Protein AF-A0A963ATL6-F1 (afdb_monomer_lite)

Sequence (167 aa):
MQTLTAVQSDLLKLETHPGASCKTDSNSILMLEYKSVAWWYWVASTTTLWLTVLNVYPAFPITLAIAVAQLLHFLVRDRGRASMTVQIRTGYLMVLLMTVPDFMSWFLWVPAIGTLGRVLFSYCIMARMLVLLPFNRREPLSMPFVQKAFFTPPRKATPIHSIPLAM

Foldseek 3Di:
DPPPVVVVVVVVVVVPPPDPPPPPPVPPQFPQVVVDPVLVLLVQLLVLLVCVVVVPPPSLVVNLVSLVVLLVVCCVVVVDCPPLSNVLSVVVNVLSVQCPPVVSVVSSVVVNVQSVCCNGRVDHPSSLVVCQDPVNDPDPDDPVVSCCSRVPGDDDPDDPVPDDPPD

pLDDT: mean 71.92, std 17.6, range [32.69, 93.69]

Secondary structure (DSSP, 8-state):
--SHHHHHHHHHHHTT---------TT-S----TTSHHHHHHHHHHHHHHHHHTT-TTHHHHHHHHHHHHHHHHHHHH--TT-HHHHHHHHHHHHHHHTSSGGGGGGGHHHHHHHHHHHHHS--HHHHHHHHSTTT-SS---HHHHHHHHHS-------GGG-----

Structure (mmCIF, N/CA/C/O backbone):
data_AF-A0A963ATL6-F1
#
_entry.id   AF-A0A963ATL6-F1
#
loop_
_atom_site.group_PDB
_atom_site.id
_atom_site.type_symbol
_atom_site.label_atom_id
_atom_site.label_alt_id
_atom_site.label_comp_id
_atom_site.label_asym_id
_atom_site.label_entity_id
_atom_site.label_seq_id
_atom_site.pdbx_PDB_ins_code
_atom_site.Cartn_x
_atom_site.Cartn_y
_atom_site.Cartn_z
_atom_site.occupancy
_atom_site.B_iso_or_equiv
_atom_site.auth_seq_id
_atom_site.auth_comp_id
_atom_site.auth_asym_id
_atom_site.auth_atom_id
_atom_site.pdbx_PDB_model_num
ATOM 1 N N . MET A 1 1 ? -37.710 -9.348 52.458 1.00 51.62 1 MET A N 1
ATOM 2 C CA . MET A 1 1 ? -36.685 -8.366 52.886 1.00 51.62 1 MET A CA 1
ATOM 3 C C . MET A 1 1 ? -35.360 -9.069 53.250 1.00 51.62 1 MET A C 1
ATOM 5 O O . MET A 1 1 ? -34.752 -8.748 54.256 1.00 51.62 1 MET A O 1
ATOM 9 N N . GLN A 1 2 ? -34.917 -10.052 52.447 1.00 48.44 2 GLN A N 1
ATOM 10 C CA . GLN A 1 2 ? -33.692 -10.852 52.679 1.00 48.44 2 GLN A CA 1
ATOM 11 C C . GLN A 1 2 ? -32.833 -11.022 51.405 1.00 48.44 2 GLN A C 1
ATOM 13 O O . GLN A 1 2 ? -31.769 -11.619 51.448 1.00 48.44 2 GLN A O 1
ATOM 18 N N . THR A 1 3 ? -33.270 -10.481 50.264 1.00 46.59 3 THR A N 1
ATOM 19 C CA . THR A 1 3 ? -32.610 -10.641 48.956 1.00 46.59 3 THR A CA 1
ATOM 20 C C . THR A 1 3 ? -31.648 -9.505 48.596 1.00 46.59 3 THR A C 1
ATOM 22 O O . THR A 1 3 ? -30.838 -9.665 47.693 1.00 46.59 3 THR A O 1
ATOM 25 N N . LEU A 1 4 ? -31.686 -8.373 49.310 1.00 44.12 4 LEU A N 1
ATOM 26 C CA . LEU A 1 4 ? -30.816 -7.215 49.043 1.00 44.12 4 LEU A CA 1
ATOM 27 C C . LEU A 1 4 ? -29.417 -7.340 49.669 1.00 44.12 4 LEU A C 1
ATOM 29 O O . LEU A 1 4 ? -28.476 -6.717 49.191 1.00 44.12 4 LEU A O 1
ATOM 33 N N . THR A 1 5 ? -29.248 -8.162 50.707 1.00 54.47 5 THR A N 1
ATOM 34 C CA . THR A 1 5 ? -27.960 -8.311 51.405 1.00 54.47 5 THR A CA 1
ATOM 35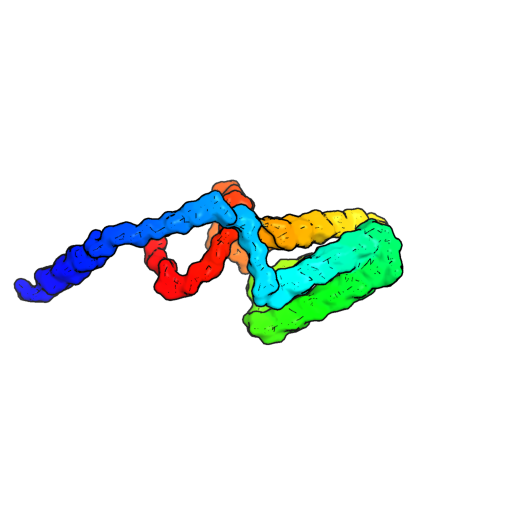 C C . THR A 1 5 ? -26.979 -9.217 50.658 1.00 54.47 5 THR A C 1
ATOM 37 O O . THR A 1 5 ? -25.778 -8.967 50.700 1.00 54.47 5 THR A O 1
ATOM 40 N N . ALA A 1 6 ? -27.473 -10.218 49.920 1.00 51.28 6 ALA A N 1
ATOM 41 C CA . ALA A 1 6 ? -26.629 -11.114 49.125 1.00 51.28 6 ALA A CA 1
ATOM 42 C C . ALA A 1 6 ? -25.996 -10.388 47.923 1.00 51.28 6 ALA A C 1
ATOM 44 O O . ALA A 1 6 ? -24.789 -10.481 47.714 1.00 51.28 6 ALA A O 1
ATOM 45 N N . VAL A 1 7 ? -26.777 -9.566 47.212 1.00 52.84 7 VAL A N 1
ATOM 46 C CA . VAL A 1 7 ? -26.295 -8.792 46.051 1.00 52.84 7 VAL A CA 1
ATOM 47 C C . VAL A 1 7 ? -25.235 -7.759 46.457 1.00 52.84 7 VAL A C 1
ATOM 49 O O . VAL A 1 7 ? -24.248 -7.574 45.749 1.00 52.84 7 VAL A O 1
ATOM 52 N N . GLN A 1 8 ? -25.379 -7.137 47.633 1.00 54.78 8 GLN A N 1
ATOM 53 C CA . GLN A 1 8 ? -24.390 -6.183 48.146 1.00 54.78 8 GLN A CA 1
ATOM 54 C C . GLN A 1 8 ? -23.048 -6.861 48.479 1.00 54.78 8 GLN A C 1
ATOM 56 O O . GLN A 1 8 ? -21.988 -6.271 48.271 1.00 54.78 8 GLN A O 1
ATOM 61 N N . SER A 1 9 ? -23.078 -8.108 48.969 1.00 54.28 9 SER A N 1
ATOM 62 C CA . SER A 1 9 ? -21.859 -8.861 49.295 1.00 54.28 9 SER A CA 1
ATOM 63 C C . SER A 1 9 ? -21.063 -9.303 48.061 1.00 54.28 9 SER A C 1
ATOM 65 O O . SER A 1 9 ? -19.836 -9.380 48.128 1.00 54.28 9 SER A O 1
ATOM 67 N N . ASP A 1 10 ? -21.735 -9.516 46.926 1.00 53.09 10 ASP A N 1
ATOM 68 C CA . ASP A 1 10 ? -21.077 -9.861 45.662 1.00 53.09 10 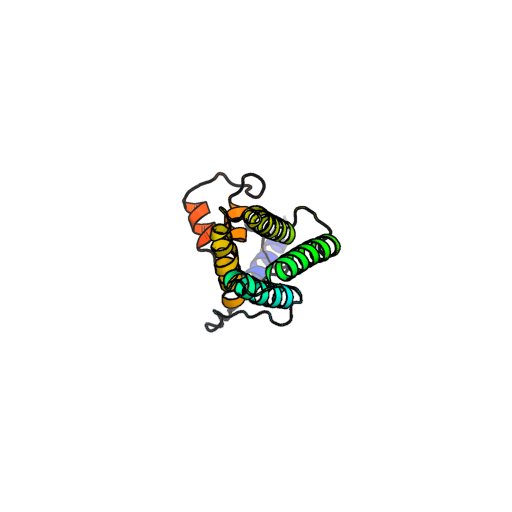ASP A CA 1
ATOM 69 C C . ASP A 1 10 ? -20.453 -8.636 44.978 1.00 53.09 10 ASP A C 1
ATOM 71 O O . ASP A 1 10 ? -19.363 -8.742 44.411 1.00 53.09 10 ASP A O 1
ATOM 75 N N . LEU A 1 11 ? -21.062 -7.448 45.099 1.00 49.06 11 LEU A N 1
ATOM 76 C CA . LEU A 1 11 ? -20.457 -6.210 44.589 1.00 49.06 11 LEU A CA 1
ATOM 77 C C . LEU A 1 11 ? -19.193 -5.810 45.362 1.00 49.06 11 LEU A C 1
ATOM 79 O O . LEU A 1 11 ? -18.226 -5.363 44.749 1.00 49.06 11 LEU A O 1
ATOM 83 N N . LEU A 1 12 ? -19.139 -6.067 46.674 1.00 47.88 12 LEU A N 1
ATOM 84 C CA . LEU A 1 12 ? -17.944 -5.788 47.483 1.00 47.88 12 LEU A CA 1
ATOM 85 C C . LEU A 1 12 ? -16.763 -6.733 47.163 1.00 47.88 12 LEU A C 1
ATOM 87 O O . LEU A 1 12 ? -15.604 -6.404 47.423 1.00 47.88 12 LEU A O 1
ATOM 91 N N . LYS A 1 13 ? -17.032 -7.907 46.575 1.00 48.34 13 LYS A N 1
ATOM 92 C CA . LYS A 1 13 ? -15.996 -8.848 46.111 1.00 48.34 13 LYS A CA 1
ATOM 93 C C . LYS A 1 13 ? -15.383 -8.461 44.765 1.00 48.34 13 LYS A C 1
ATOM 95 O O . LYS A 1 13 ? -14.272 -8.896 44.478 1.00 48.34 13 LYS A O 1
ATOM 100 N N . LEU A 1 14 ? -16.053 -7.638 43.958 1.00 44.81 14 LEU A N 1
ATOM 101 C CA . LEU A 1 14 ? -15.519 -7.190 42.666 1.00 44.81 14 LEU A CA 1
ATOM 102 C C . LEU A 1 14 ? -14.541 -6.012 42.794 1.00 44.81 14 LEU A C 1
ATOM 104 O O . LEU A 1 14 ? -13.687 -5.843 41.928 1.00 44.81 14 LEU A O 1
ATOM 108 N N . GLU A 1 15 ? -14.594 -5.247 43.887 1.00 49.84 15 GLU A N 1
ATOM 109 C CA . GLU A 1 15 ? -13.664 -4.130 44.129 1.00 49.84 15 GLU A CA 1
ATOM 110 C C . GLU A 1 15 ? -12.307 -4.567 44.717 1.00 49.84 15 GLU A C 1
ATOM 112 O O . GLU A 1 15 ? -11.383 -3.763 44.817 1.00 49.84 15 GLU A O 1
ATOM 117 N N . THR A 1 16 ? -12.135 -5.849 45.064 1.00 44.59 16 THR A N 1
ATOM 118 C CA . THR A 1 16 ? -10.912 -6.377 45.704 1.00 44.59 16 THR A CA 1
ATOM 119 C C . THR A 1 16 ? -10.015 -7.195 44.768 1.00 44.59 16 THR A C 1
ATOM 121 O O . THR A 1 16 ? -9.310 -8.100 45.212 1.00 44.59 16 THR A O 1
ATOM 124 N N . HIS A 1 17 ? -9.951 -6.839 43.479 1.00 37.50 17 HIS A N 1
ATOM 125 C CA . HIS A 1 17 ? -8.801 -7.197 42.639 1.00 37.50 17 HIS A CA 1
ATOM 126 C C . HIS A 1 17 ? -7.777 -6.051 42.626 1.00 37.50 17 HIS A C 1
ATOM 128 O O . HIS A 1 17 ? -7.856 -5.155 41.780 1.00 37.50 17 HIS A O 1
ATOM 134 N N . PRO A 1 18 ? -6.795 -6.051 43.550 1.00 43.59 18 PRO A N 1
ATOM 135 C CA . PRO A 1 18 ? -5.722 -5.079 43.527 1.00 43.59 18 PRO A CA 1
ATOM 136 C C . PRO A 1 18 ? -4.817 -5.383 42.329 1.00 43.59 18 PRO A C 1
ATOM 138 O O . PRO A 1 18 ? -4.293 -6.483 42.182 1.00 43.59 18 PRO A O 1
ATOM 141 N N . GLY A 1 19 ? -4.617 -4.383 41.476 1.00 47.75 19 GLY A N 1
ATOM 142 C CA . GLY A 1 19 ? -3.444 -4.311 40.615 1.00 47.75 19 GLY A CA 1
ATOM 143 C C . GLY A 1 19 ? -3.340 -5.389 39.538 1.00 47.75 19 GLY A C 1
ATOM 144 O O . GLY A 1 19 ? -2.377 -6.153 39.517 1.00 47.75 19 GLY A O 1
ATOM 145 N N . ALA A 1 20 ? -4.191 -5.317 38.512 1.00 41.16 20 ALA A N 1
ATOM 146 C CA . ALA A 1 20 ? -3.697 -5.599 37.166 1.00 41.16 20 ALA A CA 1
ATOM 147 C C . ALA A 1 20 ? -2.739 -4.460 36.781 1.00 41.16 20 ALA A C 1
ATOM 149 O O . ALA A 1 20 ? -3.090 -3.527 36.059 1.00 41.16 20 ALA A O 1
ATOM 150 N N . SER A 1 21 ? -1.531 -4.517 37.345 1.00 39.03 21 SER A N 1
ATOM 151 C CA . SER A 1 21 ? -0.374 -3.769 36.883 1.00 39.03 21 SER A CA 1
ATOM 152 C C . SER A 1 21 ? -0.182 -4.146 35.420 1.00 39.03 21 SER A C 1
ATOM 154 O O . SER A 1 21 ? 0.383 -5.192 35.092 1.00 39.03 21 SER A O 1
ATOM 156 N N . CYS A 1 22 ? -0.745 -3.334 34.523 1.00 40.53 22 CYS A N 1
ATOM 157 C CA . CYS A 1 22 ? -0.371 -3.355 33.127 1.00 40.53 22 CYS A CA 1
ATOM 158 C C . CYS A 1 22 ? 1.095 -2.949 33.126 1.00 40.53 22 CYS A C 1
ATOM 160 O O . CYS A 1 22 ? 1.433 -1.770 33.236 1.00 40.53 22 CYS A O 1
ATOM 162 N N . LYS A 1 23 ? 1.966 -3.957 33.105 1.00 39.59 23 LYS A N 1
ATOM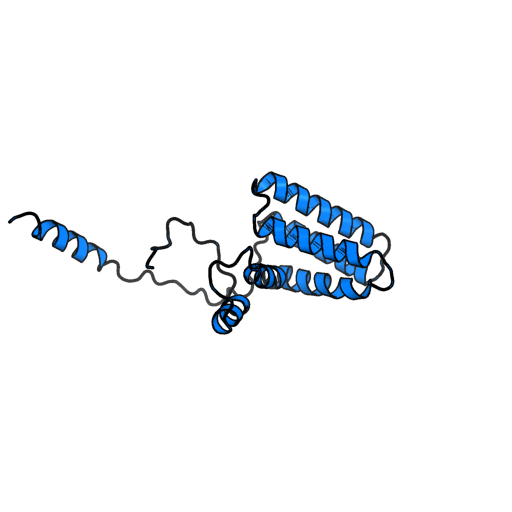 163 C CA . LYS A 1 23 ? 3.379 -3.786 32.836 1.00 39.59 23 LYS A CA 1
ATOM 164 C C . LYS A 1 23 ? 3.439 -3.164 31.446 1.00 39.59 23 LYS A C 1
ATOM 166 O O . LYS A 1 23 ? 3.354 -3.853 30.431 1.00 39.59 23 LYS A O 1
ATOM 171 N N . THR A 1 24 ? 3.486 -1.838 31.405 1.00 47.53 24 THR A N 1
ATOM 172 C CA . THR A 1 24 ? 3.860 -1.091 30.217 1.00 47.53 24 THR A CA 1
ATOM 173 C C . THR A 1 24 ? 5.317 -1.449 29.985 1.00 47.53 24 THR A C 1
ATOM 175 O O . THR A 1 24 ? 6.215 -0.787 30.499 1.00 47.53 24 THR A O 1
ATOM 178 N N . ASP A 1 25 ? 5.555 -2.562 29.287 1.00 43.91 25 ASP A N 1
ATOM 179 C CA . ASP A 1 25 ? 6.872 -2.897 28.765 1.00 43.91 25 ASP A CA 1
ATOM 180 C C . ASP A 1 25 ? 7.233 -1.792 27.770 1.00 43.91 25 ASP A C 1
ATOM 182 O O . ASP A 1 25 ? 6.851 -1.790 26.593 1.00 43.91 25 ASP A O 1
ATOM 186 N N . SER A 1 26 ? 7.938 -0.804 28.317 1.00 48.28 26 SER A N 1
ATOM 187 C CA . SER A 1 26 ? 8.333 0.476 27.735 1.00 48.28 26 SER A CA 1
ATOM 188 C C . SER A 1 26 ? 9.409 0.337 26.648 1.00 48.28 26 SER A C 1
ATOM 190 O O . SER A 1 26 ? 10.205 1.246 26.448 1.00 48.28 26 SER A O 1
ATOM 192 N N . ASN A 1 27 ? 9.435 -0.791 25.935 1.00 41.53 27 ASN A N 1
ATOM 193 C CA . ASN A 1 27 ? 10.362 -1.088 24.840 1.00 41.53 27 ASN A CA 1
ATOM 194 C C . ASN A 1 27 ? 9.635 -1.674 23.614 1.00 41.53 27 ASN A C 1
ATOM 196 O O . ASN A 1 27 ? 10.175 -2.503 22.891 1.00 41.53 27 ASN A O 1
ATOM 200 N N . SER A 1 28 ? 8.386 -1.264 23.372 1.00 44.56 28 SER A N 1
ATOM 201 C CA . SER A 1 28 ? 7.518 -1.881 22.356 1.00 44.56 28 SER A CA 1
ATOM 202 C C . SER A 1 28 ? 7.199 -0.965 21.168 1.00 44.56 28 SER A C 1
ATOM 204 O O . SER A 1 28 ? 6.080 -0.986 20.662 1.00 44.56 28 SER A O 1
ATOM 206 N N . ILE A 1 29 ? 8.141 -0.132 20.716 1.00 48.19 29 ILE A N 1
ATOM 207 C CA . ILE A 1 29 ? 7.925 0.690 19.507 1.00 48.19 29 ILE A CA 1
ATOM 208 C C . ILE A 1 29 ? 8.078 -0.162 18.227 1.00 48.19 29 ILE A C 1
ATOM 210 O O . ILE A 1 29 ? 7.450 0.126 17.213 1.00 48.19 29 ILE A O 1
ATOM 214 N N . LEU A 1 30 ? 8.821 -1.275 18.294 1.00 45.06 30 LEU A N 1
ATOM 215 C CA . LEU A 1 30 ? 9.034 -2.217 17.188 1.00 45.06 30 LEU A CA 1
ATOM 216 C C . LEU A 1 30 ? 8.337 -3.560 17.456 1.00 45.06 30 LEU A C 1
ATOM 218 O O . LEU A 1 30 ? 8.969 -4.567 17.764 1.00 45.06 30 LEU A O 1
ATOM 222 N N . MET A 1 31 ? 7.008 -3.597 17.333 1.00 49.34 31 MET A N 1
ATOM 223 C CA . MET A 1 31 ? 6.260 -4.862 17.292 1.00 49.34 31 MET A CA 1
ATOM 224 C C . MET A 1 31 ? 6.351 -5.487 15.888 1.00 49.34 31 MET A C 1
ATOM 226 O O . MET A 1 31 ? 5.408 -5.433 15.096 1.00 49.34 31 MET A O 1
ATOM 230 N N . LEU A 1 32 ? 7.514 -6.065 15.576 1.00 51.12 32 LEU A N 1
ATOM 231 C CA . LEU A 1 32 ? 7.743 -6.909 14.400 1.00 51.1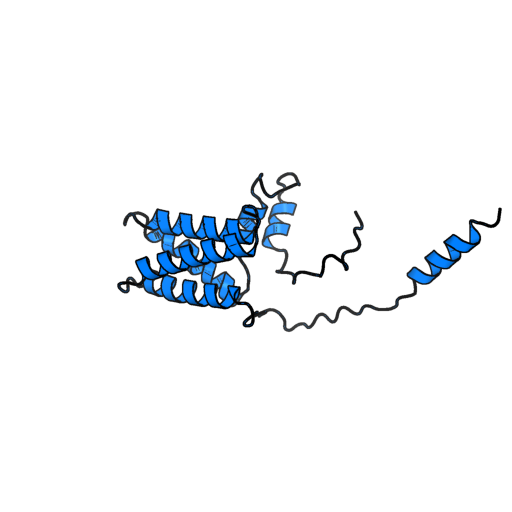2 32 LEU A CA 1
ATOM 232 C C . LEU A 1 32 ? 7.095 -8.282 14.633 1.00 51.12 32 LEU A C 1
ATOM 234 O O . LEU A 1 32 ? 7.694 -9.193 15.204 1.00 51.12 32 LEU A O 1
ATOM 238 N N . GLU A 1 33 ? 5.844 -8.446 14.205 1.00 55.66 33 GLU A N 1
ATOM 239 C CA . GLU A 1 33 ? 5.111 -9.715 14.302 1.00 55.66 33 GLU A CA 1
ATOM 240 C C . GLU A 1 33 ? 5.548 -10.691 13.190 1.00 55.66 33 GLU A C 1
ATOM 242 O O . GLU A 1 33 ? 4.763 -11.095 12.325 1.00 55.66 33 GLU A O 1
ATOM 247 N N . TYR A 1 34 ? 6.837 -11.062 13.212 1.00 55.62 34 TYR A N 1
ATOM 248 C CA . TYR A 1 34 ? 7.516 -11.871 12.184 1.00 55.62 34 TYR A CA 1
ATOM 249 C C . TYR A 1 34 ? 6.880 -13.261 11.987 1.00 55.62 34 TYR A C 1
ATOM 251 O O . TYR A 1 34 ? 7.004 -13.873 10.928 1.00 55.62 34 TYR A O 1
ATOM 259 N N . LYS A 1 35 ? 6.169 -13.761 13.008 1.00 58.53 35 LYS A N 1
ATOM 260 C CA . LYS A 1 35 ? 5.481 -15.059 12.973 1.00 58.53 35 LYS A CA 1
ATOM 261 C C . LYS A 1 35 ? 4.196 -15.048 12.144 1.00 58.53 35 LYS A C 1
ATOM 263 O O . LYS A 1 35 ? 3.632 -16.109 11.886 1.00 58.53 35 LYS A O 1
ATOM 268 N N . SER A 1 36 ? 3.704 -13.879 11.734 1.00 71.38 36 SER A N 1
ATOM 269 C CA . SER A 1 36 ? 2.482 -13.803 10.942 1.00 71.38 36 SER A CA 1
ATOM 270 C C . SER A 1 36 ? 2.782 -13.964 9.450 1.00 71.38 36 SER A C 1
ATOM 272 O O . SER A 1 36 ? 3.612 -13.269 8.870 1.00 71.38 36 SER A O 1
ATOM 274 N N . VAL A 1 37 ? 2.033 -14.847 8.787 1.00 76.31 37 VAL A N 1
ATOM 275 C CA . VAL A 1 37 ? 2.056 -14.993 7.319 1.00 76.31 37 VAL A CA 1
ATOM 276 C C . VAL A 1 37 ? 1.787 -13.648 6.626 1.00 76.31 37 VAL A C 1
ATOM 278 O O . VAL A 1 37 ? 2.343 -13.355 5.573 1.00 76.31 37 VAL A O 1
ATOM 281 N N . ALA A 1 38 ? 0.964 -12.792 7.243 1.00 75.06 38 ALA A N 1
ATOM 282 C CA . ALA A 1 38 ? 0.693 -11.445 6.759 1.00 75.06 38 ALA A CA 1
ATOM 283 C C . ALA A 1 38 ? 1.963 -10.587 6.665 1.00 75.06 38 ALA A C 1
ATOM 285 O O . ALA A 1 38 ? 2.119 -9.874 5.679 1.00 75.06 38 ALA A O 1
ATOM 286 N N . TRP A 1 39 ? 2.855 -10.650 7.656 1.00 80.62 39 TRP A N 1
ATOM 287 C CA . TRP A 1 39 ? 4.081 -9.854 7.666 1.00 80.62 39 TRP A CA 1
ATOM 288 C C . TRP A 1 39 ? 5.009 -10.224 6.504 1.00 80.62 39 TRP A C 1
ATOM 290 O O . TRP A 1 39 ? 5.463 -9.336 5.787 1.00 80.62 39 TRP A O 1
ATOM 300 N N . TRP A 1 40 ? 5.184 -11.520 6.232 1.00 83.12 40 TRP A N 1
ATOM 301 C CA . TRP A 1 40 ? 5.983 -11.999 5.096 1.00 83.12 40 TRP A CA 1
ATOM 302 C C . TRP A 1 40 ? 5.452 -11.528 3.744 1.00 83.12 40 TRP A C 1
ATOM 304 O O . TRP A 1 40 ? 6.228 -11.096 2.894 1.00 83.12 40 TRP A O 1
ATOM 314 N N . TYR A 1 41 ? 4.128 -11.532 3.569 1.00 83.94 41 TYR A N 1
ATOM 315 C CA . TYR A 1 41 ? 3.494 -10.950 2.387 1.00 83.94 41 TYR A CA 1
ATOM 316 C C . TYR A 1 41 ? 3.849 -9.463 2.225 1.00 83.94 41 TYR A C 1
ATOM 318 O O . TYR A 1 41 ? 4.204 -9.030 1.130 1.00 83.94 41 TYR A O 1
ATOM 326 N N . TRP A 1 42 ? 3.825 -8.685 3.311 1.00 84.38 42 TRP A N 1
ATOM 327 C CA . TRP A 1 42 ? 4.177 -7.263 3.257 1.00 84.38 42 TRP A CA 1
ATOM 328 C C . TRP A 1 42 ? 5.652 -7.009 2.982 1.00 84.38 42 TRP A C 1
ATOM 330 O O . TRP A 1 42 ? 5.951 -6.080 2.234 1.00 84.38 42 TRP A O 1
ATOM 340 N N . VAL A 1 43 ? 6.561 -7.819 3.524 1.00 87.25 43 VAL A N 1
ATOM 341 C CA . VAL A 1 43 ? 7.990 -7.719 3.200 1.00 87.25 43 VAL A CA 1
ATOM 342 C C . VAL A 1 43 ? 8.214 -8.010 1.721 1.00 87.25 43 VAL A C 1
ATOM 344 O O . VAL A 1 43 ? 8.789 -7.170 1.036 1.00 87.25 43 VAL A O 1
ATOM 347 N N . ALA A 1 44 ? 7.674 -9.121 1.209 1.00 89.00 44 ALA A N 1
ATOM 348 C CA . ALA A 1 44 ? 7.790 -9.476 -0.204 1.00 89.00 44 ALA A CA 1
ATOM 349 C C . ALA A 1 44 ? 7.240 -8.365 -1.115 1.00 89.00 44 ALA A C 1
ATOM 351 O O . ALA A 1 44 ? 7.951 -7.883 -1.993 1.00 89.00 44 ALA A O 1
ATOM 352 N N . SER A 1 45 ? 6.020 -7.883 -0.849 1.00 87.94 45 SER A N 1
ATOM 353 C CA . SER A 1 45 ? 5.438 -6.758 -1.593 1.00 87.94 45 SER A CA 1
ATOM 354 C C . SER A 1 45 ? 6.269 -5.491 -1.503 1.00 87.94 45 SER A C 1
ATOM 356 O O . SER A 1 45 ? 6.405 -4.801 -2.503 1.00 87.94 45 SER A O 1
ATOM 358 N N . THR A 1 46 ? 6.815 -5.167 -0.330 1.00 90.25 46 THR A N 1
ATOM 359 C CA . THR A 1 46 ? 7.625 -3.958 -0.155 1.00 90.25 46 THR A CA 1
ATOM 360 C C . THR A 1 46 ? 8.900 -4.062 -0.975 1.00 90.25 46 THR A C 1
ATOM 362 O O . THR A 1 46 ? 9.194 -3.151 -1.740 1.00 90.25 46 THR A O 1
ATOM 365 N N . THR A 1 47 ? 9.621 -5.179 -0.899 1.00 91.06 47 THR A N 1
ATOM 366 C CA . THR A 1 47 ? 10.848 -5.380 -1.676 1.00 91.06 47 THR A CA 1
ATOM 367 C C . THR A 1 47 ? 10.583 -5.283 -3.177 1.00 91.06 47 THR A C 1
ATOM 369 O O . THR A 1 47 ? 11.261 -4.521 -3.864 1.00 91.06 47 THR A O 1
ATOM 372 N N . THR A 1 48 ? 9.575 -5.989 -3.699 1.00 90.00 48 THR A N 1
ATOM 373 C CA . THR A 1 48 ? 9.275 -5.941 -5.138 1.00 90.00 48 THR A CA 1
ATOM 374 C C . THR A 1 48 ? 8.751 -4.570 -5.578 1.00 90.00 48 THR A C 1
ATOM 376 O O . THR A 1 48 ? 9.115 -4.086 -6.651 1.00 90.00 48 THR A O 1
ATOM 379 N N . LEU A 1 49 ? 7.972 -3.887 -4.734 1.00 91.69 49 LEU A N 1
ATOM 380 C CA . LEU A 1 49 ? 7.500 -2.532 -5.013 1.00 91.69 49 LEU A CA 1
ATOM 381 C C . LEU A 1 49 ? 8.661 -1.533 -5.087 1.00 91.69 49 LEU A C 1
ATOM 383 O O . LEU A 1 49 ? 8.684 -0.698 -5.984 1.00 91.69 49 LEU A O 1
ATOM 387 N N . TRP A 1 50 ? 9.659 -1.642 -4.210 1.00 92.00 50 TRP A N 1
ATOM 388 C CA . TRP A 1 50 ? 10.858 -0.804 -4.294 1.00 92.00 50 TRP A CA 1
ATOM 389 C C . TRP A 1 50 ? 11.686 -1.098 -5.544 1.00 92.00 50 TRP A C 1
ATOM 391 O O . TRP A 1 50 ? 12.126 -0.163 -6.206 1.00 92.00 50 TRP A O 1
ATOM 401 N N . LEU A 1 51 ? 11.819 -2.366 -5.945 1.00 92.25 51 LEU A N 1
ATOM 402 C CA . LEU A 1 51 ? 12.433 -2.716 -7.234 1.00 92.25 51 LEU A CA 1
ATOM 403 C C . LEU A 1 51 ? 11.663 -2.122 -8.425 1.00 92.25 51 LEU A C 1
ATOM 405 O O . LEU A 1 51 ? 12.265 -1.729 -9.420 1.00 92.25 51 LEU A O 1
ATOM 409 N N . THR A 1 52 ? 10.341 -2.008 -8.301 1.00 89.81 52 THR A N 1
ATOM 410 C CA . THR A 1 52 ? 9.477 -1.372 -9.301 1.00 89.81 52 THR A CA 1
ATOM 411 C C . THR A 1 52 ? 9.706 0.138 -9.372 1.00 89.81 52 THR A C 1
ATOM 413 O O . THR A 1 52 ? 9.830 0.677 -10.467 1.00 89.81 52 THR A O 1
ATOM 416 N N . VAL A 1 53 ? 9.830 0.818 -8.226 1.00 90.12 53 VAL A N 1
ATOM 417 C CA . VAL A 1 53 ? 10.185 2.251 -8.159 1.00 90.12 53 VAL A CA 1
ATOM 418 C C . VAL A 1 53 ? 11.567 2.508 -8.769 1.00 90.12 53 VAL A C 1
ATOM 420 O O . VAL A 1 53 ? 11.763 3.509 -9.452 1.00 90.12 53 VAL A O 1
ATOM 423 N N . LEU A 1 54 ? 12.507 1.580 -8.578 1.00 91.75 54 LEU A N 1
ATOM 424 C CA . LEU A 1 54 ? 13.841 1.615 -9.188 1.00 91.75 54 LEU A CA 1
ATOM 425 C C . LEU A 1 54 ? 13.854 1.201 -10.671 1.00 91.75 54 LEU A C 1
ATOM 427 O O . LEU A 1 54 ? 14.923 1.137 -11.272 1.00 91.75 54 LEU A O 1
ATOM 431 N N . ASN A 1 55 ? 12.686 0.931 -11.262 1.00 87.25 55 ASN A N 1
ATOM 432 C CA . ASN A 1 55 ? 12.511 0.578 -12.670 1.00 87.25 55 ASN A CA 1
ATOM 433 C C . ASN A 1 55 ? 13.297 -0.682 -13.100 1.00 87.25 55 ASN A C 1
ATOM 435 O O . ASN A 1 55 ? 13.776 -0.797 -14.228 1.00 87.25 55 ASN A O 1
ATOM 439 N N . VAL A 1 56 ? 13.441 -1.650 -12.188 1.00 89.12 56 VAL A N 1
ATOM 440 C CA . VAL A 1 56 ? 14.072 -2.945 -12.478 1.00 89.12 56 VAL A CA 1
ATOM 441 C C . VAL A 1 56 ? 13.053 -3.851 -13.165 1.00 89.12 56 VAL A C 1
ATOM 443 O O . VAL A 1 56 ? 12.017 -4.178 -12.591 1.00 89.12 56 VAL A O 1
ATOM 446 N N . TYR A 1 57 ? 13.333 -4.309 -14.383 1.00 87.25 57 TYR A N 1
ATOM 447 C CA . TYR A 1 57 ? 12.477 -5.279 -15.070 1.00 87.25 57 TYR A CA 1
ATOM 448 C C . TYR A 1 57 ? 12.776 -6.712 -14.584 1.00 87.25 57 TYR A C 1
ATOM 450 O O . TYR A 1 57 ? 13.952 -7.063 -14.487 1.00 87.25 57 TYR A O 1
ATOM 458 N N . PRO A 1 58 ? 11.774 -7.573 -14.298 1.00 87.50 58 PRO A N 1
ATOM 459 C CA . PRO A 1 58 ? 10.323 -7.393 -14.428 1.00 87.50 58 PRO A CA 1
ATOM 460 C C . PRO A 1 58 ? 9.617 -7.140 -13.073 1.00 87.50 58 PRO A C 1
ATOM 462 O O . PRO A 1 58 ? 8.672 -7.841 -12.713 1.00 87.50 58 PRO A O 1
ATOM 465 N N . ALA A 1 59 ? 10.048 -6.161 -12.276 1.00 88.88 59 ALA A N 1
ATOM 466 C CA . ALA A 1 59 ? 9.531 -5.976 -10.915 1.00 88.88 59 ALA A CA 1
ATOM 467 C C . ALA A 1 59 ? 8.053 -5.542 -10.849 1.00 88.88 59 ALA A C 1
ATOM 469 O O . ALA A 1 59 ? 7.332 -6.010 -9.966 1.00 88.88 59 ALA A O 1
ATOM 470 N N . PHE A 1 60 ? 7.568 -4.710 -11.782 1.00 89.06 60 PHE A N 1
ATOM 471 C CA . PHE A 1 60 ? 6.162 -4.273 -11.800 1.00 89.06 60 PHE A CA 1
ATOM 472 C C . PHE A 1 60 ? 5.166 -5.447 -11.892 1.00 89.06 60 PHE A C 1
ATOM 474 O O . PHE A 1 60 ? 4.322 -5.576 -10.998 1.00 89.06 60 PHE A O 1
ATOM 481 N N . PRO A 1 61 ? 5.249 -6.347 -12.899 1.00 91.88 61 PRO A N 1
ATOM 482 C CA . PRO A 1 61 ? 4.312 -7.465 -13.000 1.00 91.88 61 PRO A CA 1
ATOM 483 C C . PRO A 1 61 ? 4.428 -8.432 -11.817 1.00 91.88 61 PRO A C 1
ATOM 485 O O . PRO A 1 61 ? 3.410 -8.966 -11.379 1.00 91.88 61 PRO A O 1
ATOM 488 N N . ILE A 1 62 ? 5.624 -8.612 -11.240 1.00 92.81 62 ILE A N 1
ATOM 489 C CA . ILE A 1 62 ? 5.794 -9.416 -10.020 1.00 92.81 62 ILE A CA 1
ATOM 490 C C . ILE A 1 62 ? 5.062 -8.755 -8.842 1.00 92.81 62 ILE A C 1
ATOM 492 O O . ILE A 1 62 ? 4.327 -9.430 -8.120 1.00 92.81 62 ILE A O 1
ATOM 496 N N . THR A 1 63 ? 5.202 -7.439 -8.662 1.00 91.75 63 THR A N 1
ATOM 497 C CA . THR A 1 63 ? 4.521 -6.691 -7.590 1.00 91.75 63 THR A CA 1
ATOM 498 C C . THR A 1 63 ? 3.008 -6.813 -7.717 1.00 91.75 63 THR A C 1
ATOM 500 O O . THR A 1 63 ? 2.321 -7.099 -6.733 1.00 91.75 63 THR A O 1
ATOM 503 N N . LEU A 1 64 ? 2.492 -6.657 -8.938 1.00 92.38 64 LEU A N 1
ATOM 504 C CA . LEU A 1 64 ? 1.071 -6.795 -9.232 1.00 92.38 64 LEU A CA 1
ATOM 505 C C . LEU A 1 64 ? 0.571 -8.221 -8.953 1.00 92.38 64 LEU A C 1
ATOM 507 O O . LEU A 1 64 ? -0.457 -8.392 -8.296 1.00 92.38 64 LEU A O 1
ATOM 511 N N . ALA A 1 65 ? 1.317 -9.245 -9.376 1.00 93.69 65 ALA A N 1
ATOM 512 C CA . ALA A 1 65 ? 0.974 -10.644 -9.125 1.00 93.69 65 ALA A CA 1
ATOM 513 C C . ALA A 1 65 ? 0.923 -10.965 -7.621 1.00 93.69 65 ALA A C 1
ATOM 515 O O . ALA A 1 65 ? -0.035 -11.585 -7.151 1.00 93.69 65 ALA A O 1
ATOM 516 N N . ILE A 1 66 ? 1.904 -10.487 -6.846 1.00 91.94 66 ILE A N 1
ATOM 517 C CA . ILE A 1 66 ? 1.918 -10.642 -5.384 1.00 91.94 66 ILE A CA 1
ATOM 518 C C . ILE A 1 66 ? 0.709 -9.930 -4.757 1.00 91.94 66 ILE A C 1
ATOM 520 O O . ILE A 1 66 ? 0.051 -10.500 -3.885 1.00 91.94 66 ILE A O 1
ATOM 524 N N . ALA A 1 67 ? 0.386 -8.711 -5.198 1.00 91.44 67 ALA A N 1
ATOM 525 C CA . ALA A 1 67 ? -0.752 -7.946 -4.688 1.00 91.44 67 ALA A CA 1
ATOM 526 C C . ALA A 1 67 ? -2.091 -8.674 -4.915 1.00 91.44 67 ALA A C 1
ATOM 528 O O . ALA A 1 67 ? -2.919 -8.764 -4.003 1.00 91.44 67 ALA A O 1
ATOM 529 N N . VAL A 1 68 ? -2.279 -9.249 -6.107 1.00 93.25 68 VAL A N 1
ATOM 530 C CA . VAL A 1 68 ? -3.458 -10.062 -6.442 1.00 93.25 68 VAL A CA 1
ATOM 531 C C . VAL A 1 68 ? -3.512 -11.322 -5.579 1.00 93.25 68 VAL A C 1
ATOM 533 O O . VAL A 1 68 ? -4.543 -11.595 -4.960 1.00 93.25 68 VAL A O 1
ATOM 536 N N . ALA A 1 69 ? -2.405 -12.061 -5.469 1.00 92.00 69 ALA A N 1
ATOM 537 C CA . ALA A 1 69 ? -2.337 -13.273 -4.653 1.00 92.00 69 ALA A CA 1
ATOM 538 C C . ALA A 1 69 ? -2.667 -12.993 -3.177 1.00 92.00 69 ALA A C 1
ATOM 540 O O . ALA A 1 69 ? -3.418 -13.742 -2.550 1.00 92.00 69 ALA A O 1
ATOM 541 N N . GLN A 1 70 ? -2.177 -11.877 -2.631 1.00 89.75 70 GLN A N 1
ATOM 542 C CA . GLN A 1 70 ? -2.514 -11.439 -1.278 1.00 89.75 70 GLN A CA 1
ATOM 543 C C . GLN A 1 70 ? -4.002 -11.168 -1.109 1.00 89.75 70 GLN A C 1
ATOM 545 O O . GLN A 1 70 ? -4.594 -11.618 -0.127 1.00 89.75 70 GLN A O 1
ATOM 550 N N . LEU A 1 71 ? -4.609 -10.425 -2.032 1.00 89.25 71 LEU A N 1
ATOM 551 C CA . LEU A 1 71 ? -6.032 -10.126 -1.958 1.00 89.25 71 LEU A CA 1
ATOM 552 C C . LEU A 1 71 ? -6.858 -11.419 -1.985 1.00 89.25 71 LEU A C 1
ATOM 554 O O . LEU A 1 71 ? -7.706 -11.609 -1.116 1.00 89.25 71 LEU A O 1
ATOM 558 N N . LEU A 1 72 ? -6.557 -12.337 -2.907 1.00 89.81 72 LEU A N 1
ATOM 559 C CA . LEU A 1 72 ? -7.253 -13.622 -3.024 1.00 89.81 72 LEU A CA 1
ATOM 560 C C . LEU A 1 72 ? -7.087 -14.494 -1.774 1.00 89.81 72 LEU A C 1
ATOM 562 O O . LEU A 1 72 ? -8.076 -14.987 -1.232 1.00 89.81 72 LEU A O 1
ATOM 566 N N . HIS A 1 73 ? -5.862 -14.641 -1.267 1.00 88.00 73 HIS A N 1
ATOM 567 C CA . HIS A 1 73 ? -5.595 -15.442 -0.074 1.00 88.00 73 HIS A CA 1
ATOM 568 C C . HIS A 1 73 ? -6.363 -14.920 1.152 1.00 88.00 73 HIS A C 1
ATOM 570 O O . HIS A 1 73 ? -6.983 -15.704 1.873 1.00 88.00 73 HIS A O 1
ATOM 576 N N . PHE A 1 74 ? -6.384 -13.601 1.372 1.00 82.62 74 PHE A N 1
ATOM 577 C CA . PHE A 1 74 ? -7.110 -13.008 2.501 1.00 82.62 74 PHE A CA 1
ATOM 578 C C . PHE A 1 74 ? -8.629 -12.966 2.292 1.00 82.62 74 PHE A C 1
ATOM 580 O O . PHE A 1 74 ? -9.363 -13.078 3.271 1.00 82.62 74 PHE A O 1
ATOM 587 N N . LEU A 1 75 ? -9.115 -12.890 1.049 1.00 84.88 75 LEU A N 1
ATOM 588 C CA . LEU A 1 75 ? -10.539 -13.054 0.739 1.00 84.88 75 LEU A CA 1
ATOM 589 C C . LEU A 1 75 ? -11.048 -14.451 1.119 1.00 84.88 75 LEU A C 1
ATOM 591 O O . LEU A 1 75 ? -12.121 -14.568 1.710 1.00 84.88 75 LEU A O 1
ATOM 595 N N . VAL A 1 76 ? -10.277 -15.498 0.809 1.00 85.62 76 VAL A N 1
ATOM 596 C CA . VAL A 1 76 ? -10.630 -16.888 1.147 1.00 85.62 76 VAL A CA 1
ATOM 597 C C . VAL A 1 76 ? -10.511 -17.137 2.653 1.00 85.62 76 VAL A C 1
ATOM 599 O O . VAL A 1 76 ? -11.382 -17.778 3.244 1.00 85.62 76 VAL A O 1
ATOM 602 N N . ARG A 1 77 ? -9.455 -16.609 3.285 1.00 81.50 77 ARG A N 1
ATOM 603 C CA . ARG A 1 77 ? -9.173 -16.809 4.713 1.00 81.50 77 ARG A CA 1
ATOM 604 C C . ARG A 1 77 ? -10.164 -16.098 5.636 1.00 81.50 77 ARG A C 1
ATOM 606 O O . ARG A 1 77 ? -10.669 -16.728 6.559 1.00 81.50 77 ARG A O 1
ATOM 613 N N . ASP A 1 78 ? -10.430 -14.810 5.414 1.00 74.88 78 ASP A N 1
ATOM 614 C CA . ASP A 1 78 ? -11.191 -13.992 6.372 1.00 74.88 78 ASP A CA 1
ATOM 615 C C . ASP A 1 78 ? -12.717 -14.128 6.204 1.00 74.88 78 ASP A C 1
ATOM 617 O O . ASP A 1 78 ? -13.463 -13.605 7.029 1.00 74.88 78 ASP A O 1
ATOM 621 N N . ARG A 1 79 ? -13.194 -14.816 5.149 1.00 60.38 79 ARG A N 1
ATOM 622 C CA . ARG A 1 79 ? -14.610 -15.100 4.800 1.00 60.38 79 ARG A CA 1
ATOM 623 C C . ARG A 1 79 ? -15.583 -13.904 4.773 1.00 60.38 79 ARG A C 1
ATOM 625 O O . ARG A 1 79 ? -16.743 -14.075 4.412 1.00 60.38 79 ARG A O 1
ATOM 632 N N . GLY A 1 80 ? -15.129 -12.687 5.068 1.00 59.19 80 GLY A N 1
ATOM 633 C CA . GLY A 1 80 ? -15.896 -11.448 5.008 1.00 59.19 80 GLY A CA 1
ATOM 634 C C . GLY A 1 80 ? -15.280 -10.467 4.016 1.00 59.19 80 GLY A C 1
ATOM 635 O O . GLY A 1 80 ? -14.226 -9.891 4.275 1.00 59.19 80 GLY A O 1
ATOM 636 N N . ARG A 1 81 ? -15.975 -10.206 2.901 1.00 52.56 81 ARG A N 1
ATOM 637 C CA . ARG A 1 81 ? -15.585 -9.197 1.889 1.00 52.56 81 ARG A CA 1
ATOM 638 C C . ARG A 1 81 ? -15.454 -7.773 2.454 1.00 52.56 81 ARG A C 1
ATOM 640 O O . ARG A 1 81 ? -14.804 -6.933 1.846 1.00 52.56 81 ARG A O 1
ATOM 647 N N . ALA A 1 82 ? -16.050 -7.522 3.621 1.00 56.44 82 ALA A N 1
ATOM 648 C CA . ALA A 1 82 ? -16.002 -6.255 4.340 1.00 56.44 82 ALA A CA 1
ATOM 649 C C . ALA A 1 82 ? -14.934 -6.211 5.450 1.00 56.44 82 ALA A C 1
ATOM 651 O O . ALA A 1 82 ? -14.913 -5.249 6.216 1.00 56.44 82 ALA A O 1
ATOM 652 N N . SER A 1 83 ? -14.052 -7.214 5.570 1.00 69.81 83 SER A N 1
ATOM 653 C CA . SER A 1 83 ? -12.968 -7.131 6.549 1.00 69.81 83 SER A CA 1
ATOM 654 C C . SER A 1 83 ? -12.047 -5.959 6.192 1.00 69.81 83 SER A C 1
ATOM 656 O O . SER A 1 83 ? -11.688 -5.744 5.031 1.00 69.81 83 SER A O 1
ATOM 658 N N . MET A 1 84 ? -11.652 -5.182 7.200 1.00 70.56 84 MET A N 1
ATOM 659 C CA . MET A 1 84 ? -10.733 -4.050 7.035 1.00 70.56 84 MET A CA 1
ATOM 660 C C . MET A 1 84 ? -9.430 -4.480 6.331 1.00 70.56 84 MET A C 1
ATOM 662 O O . MET A 1 84 ? -8.869 -3.758 5.509 1.00 70.56 84 MET A O 1
ATOM 666 N N . THR A 1 85 ? -8.992 -5.712 6.597 1.00 73.94 85 THR A N 1
ATOM 667 C CA . THR A 1 85 ? -7.864 -6.397 5.955 1.00 73.94 85 THR A CA 1
ATOM 668 C C . THR A 1 85 ? -8.031 -6.524 4.434 1.00 73.94 85 THR A C 1
ATOM 670 O O . THR A 1 85 ? -7.066 -6.270 3.704 1.00 73.94 85 THR A O 1
ATOM 673 N N . VAL A 1 86 ? -9.222 -6.887 3.948 1.00 80.81 86 VAL A N 1
ATOM 674 C CA . VAL A 1 86 ? -9.538 -6.971 2.513 1.00 80.81 86 VAL A CA 1
ATOM 675 C C . VAL A 1 86 ? -9.626 -5.573 1.904 1.00 80.81 86 VAL A C 1
ATOM 677 O O . VAL A 1 86 ? -8.986 -5.330 0.886 1.00 80.81 86 VAL A O 1
ATOM 680 N N . GLN A 1 87 ? -10.309 -4.624 2.554 1.00 81.69 87 GLN A N 1
ATOM 681 C CA . GLN A 1 87 ? -10.465 -3.253 2.040 1.00 81.69 87 GLN A CA 1
ATOM 682 C C . GLN A 1 87 ? -9.118 -2.563 1.770 1.00 81.69 87 GLN A C 1
ATOM 684 O O . GLN A 1 87 ? -8.922 -1.987 0.700 1.00 81.69 87 GLN A O 1
ATOM 689 N N . ILE A 1 88 ? -8.161 -2.673 2.700 1.00 81.44 88 ILE A N 1
ATOM 690 C CA . ILE A 1 88 ? -6.812 -2.102 2.534 1.00 81.44 88 ILE A CA 1
ATOM 691 C C . ILE A 1 88 ? -6.099 -2.709 1.320 1.00 81.44 88 ILE A C 1
ATOM 693 O O . ILE A 1 88 ? -5.438 -1.990 0.573 1.00 81.44 88 ILE A O 1
ATOM 697 N N . ARG A 1 89 ? -6.219 -4.027 1.120 1.00 87.44 89 ARG A N 1
ATOM 698 C CA . ARG A 1 89 ? -5.554 -4.740 0.015 1.00 87.44 89 ARG A CA 1
ATOM 699 C C . ARG A 1 89 ? -6.191 -4.423 -1.327 1.00 87.44 89 ARG A C 1
ATOM 701 O O . ARG A 1 89 ? -5.469 -4.226 -2.297 1.00 87.44 89 ARG A O 1
ATOM 708 N N . THR A 1 90 ? -7.513 -4.305 -1.367 1.00 86.31 90 THR A N 1
ATOM 709 C CA . THR A 1 90 ? -8.225 -3.834 -2.554 1.00 86.31 90 THR A CA 1
ATOM 710 C C . THR A 1 90 ? -7.793 -2.414 -2.906 1.00 86.31 90 THR A C 1
ATOM 712 O O . THR A 1 90 ? -7.438 -2.164 -4.051 1.00 86.31 90 THR A O 1
ATOM 715 N N . GLY A 1 91 ? -7.738 -1.501 -1.930 1.00 85.69 91 GLY A N 1
ATOM 716 C CA . GLY A 1 91 ? -7.265 -0.132 -2.158 1.00 85.69 91 GLY A CA 1
ATOM 717 C C . GLY A 1 91 ? -5.825 -0.084 -2.676 1.00 85.69 91 GLY A C 1
ATOM 718 O O . GLY A 1 91 ? -5.538 0.634 -3.628 1.00 85.69 91 GLY A O 1
ATOM 719 N N . TYR A 1 92 ? -4.935 -0.899 -2.106 1.00 87.06 92 TYR A N 1
ATOM 720 C CA . TYR A 1 92 ? -3.555 -1.034 -2.579 1.00 87.06 92 TYR A CA 1
ATOM 721 C C . TYR A 1 92 ? -3.481 -1.517 -4.036 1.00 87.06 92 TYR A C 1
ATOM 723 O O . TYR A 1 92 ? -2.781 -0.911 -4.844 1.00 87.06 92 TYR A O 1
ATOM 731 N N . LEU A 1 93 ? -4.243 -2.557 -4.390 1.00 90.88 93 LEU A N 1
ATOM 732 C CA . LEU A 1 93 ? -4.296 -3.069 -5.759 1.00 90.88 93 LEU A CA 1
ATOM 733 C C . LEU A 1 93 ? -4.852 -2.023 -6.738 1.00 90.88 93 LEU A C 1
ATOM 735 O O . LEU A 1 93 ? -4.303 -1.859 -7.822 1.00 90.88 93 LEU A O 1
ATOM 739 N N . MET A 1 94 ? -5.890 -1.279 -6.348 1.00 89.62 94 MET A N 1
ATOM 740 C CA . MET A 1 94 ? -6.459 -0.209 -7.177 1.00 89.62 94 MET A CA 1
ATOM 741 C C . MET A 1 94 ? -5.441 0.899 -7.457 1.00 89.62 94 MET A C 1
ATOM 743 O O . MET A 1 94 ? -5.343 1.356 -8.592 1.00 89.62 94 MET A O 1
ATOM 747 N N . VAL A 1 95 ? -4.643 1.288 -6.457 1.00 88.12 95 VAL A N 1
ATOM 748 C CA . VAL A 1 95 ? -3.566 2.268 -6.656 1.00 88.12 95 VAL A CA 1
ATOM 749 C C . VAL A 1 95 ? -2.518 1.743 -7.640 1.00 88.12 95 VAL A C 1
ATOM 751 O O . VAL A 1 95 ? -2.136 2.478 -8.541 1.00 88.12 95 VAL A O 1
ATOM 754 N N . LEU A 1 96 ? -2.102 0.475 -7.538 1.00 89.25 96 LEU A N 1
ATOM 755 C CA . LEU A 1 96 ? -1.165 -0.122 -8.505 1.00 89.25 96 LEU A CA 1
ATOM 756 C C . LEU A 1 96 ? -1.733 -0.183 -9.932 1.00 89.25 96 LEU A C 1
ATOM 758 O O . LEU A 1 96 ? -1.001 -0.007 -10.901 1.00 89.25 96 LEU A O 1
ATOM 762 N N . LEU A 1 97 ? -3.037 -0.418 -10.084 1.00 90.88 97 LEU A N 1
ATOM 763 C CA . LEU A 1 97 ? -3.683 -0.398 -11.399 1.00 90.88 97 LEU A CA 1
ATOM 764 C C . LEU A 1 97 ? -3.754 1.022 -11.980 1.00 90.88 97 LEU A C 1
ATOM 766 O O . LEU A 1 97 ? -3.610 1.198 -13.187 1.00 90.88 97 LEU A O 1
ATOM 770 N N . MET A 1 98 ? -3.912 2.042 -11.132 1.00 89.19 98 MET A N 1
ATOM 771 C CA . MET A 1 98 ? -3.865 3.446 -11.553 1.00 89.19 98 MET A CA 1
ATOM 772 C C . MET A 1 98 ? -2.476 3.891 -12.021 1.00 89.19 98 MET A C 1
ATOM 774 O O . MET A 1 98 ? -2.396 4.856 -12.770 1.00 89.19 98 MET A O 1
ATOM 778 N N . THR A 1 99 ? -1.396 3.208 -11.625 1.00 87.81 99 THR A N 1
ATOM 779 C CA . THR A 1 99 ? -0.031 3.526 -12.085 1.00 87.81 99 THR A CA 1
ATOM 780 C C . THR A 1 99 ? 0.344 2.864 -13.411 1.00 87.81 99 THR A C 1
ATOM 782 O O . THR A 1 99 ? 1.477 3.024 -13.847 1.00 87.81 99 THR A O 1
ATOM 785 N N . VAL A 1 100 ? -0.557 2.094 -14.039 1.00 87.19 100 VAL A N 1
ATOM 786 C CA . VAL A 1 100 ? -0.291 1.439 -15.335 1.00 87.19 100 VAL A CA 1
ATOM 787 C C . VAL A 1 100 ? -0.023 2.452 -16.459 1.00 87.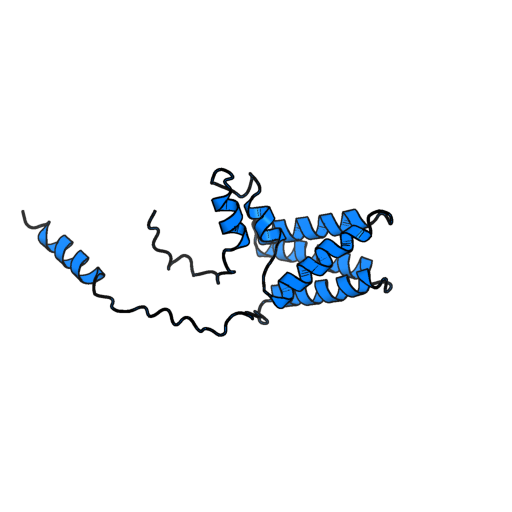19 100 VAL A C 1
ATOM 789 O O . VAL A 1 100 ? 0.893 2.213 -17.241 1.00 87.19 100 VAL A O 1
ATOM 792 N N . PRO A 1 101 ? -0.757 3.577 -16.575 1.00 87.31 101 PRO A N 1
ATOM 793 C CA . PRO A 1 101 ? -0.386 4.638 -17.504 1.00 87.31 101 PRO A CA 1
ATOM 794 C C . PRO A 1 101 ? 0.879 5.365 -17.026 1.00 87.31 101 PRO A C 1
ATOM 796 O O . PRO A 1 101 ? 0.925 5.837 -15.888 1.00 87.31 101 PRO A O 1
ATOM 799 N N . ASP A 1 102 ? 1.859 5.553 -17.914 1.00 80.06 102 ASP A N 1
ATOM 800 C CA . ASP A 1 102 ? 3.165 6.156 -17.587 1.00 80.06 102 ASP A CA 1
ATOM 801 C C . ASP A 1 102 ? 3.061 7.535 -16.913 1.00 80.06 102 ASP A C 1
ATOM 803 O O . ASP A 1 102 ? 3.825 7.851 -15.999 1.00 80.06 102 ASP A O 1
ATOM 807 N N . PHE A 1 103 ? 2.067 8.343 -17.298 1.00 83.69 103 PHE A N 1
ATOM 808 C CA . PHE A 1 103 ? 1.810 9.661 -16.704 1.00 83.69 103 PHE A CA 1
ATOM 809 C C . PHE A 1 103 ? 1.466 9.596 -15.203 1.00 83.69 103 PHE A C 1
ATOM 811 O O . PHE A 1 103 ? 1.728 10.536 -14.454 1.00 83.69 103 PHE A O 1
ATOM 818 N N . MET A 1 104 ? 0.903 8.477 -14.742 1.00 85.19 104 MET A N 1
ATOM 819 C CA . MET A 1 104 ? 0.506 8.262 -13.347 1.00 85.19 104 MET A CA 1
ATOM 820 C C . MET A 1 104 ? 1.528 7.429 -12.563 1.00 85.19 104 MET A C 1
ATOM 822 O O . MET A 1 104 ? 1.279 7.089 -11.408 1.00 85.19 104 MET A O 1
ATOM 826 N N . SER A 1 105 ? 2.700 7.140 -13.133 1.00 82.75 105 SER A N 1
ATOM 827 C CA . SER A 1 105 ? 3.775 6.390 -12.463 1.00 82.75 105 S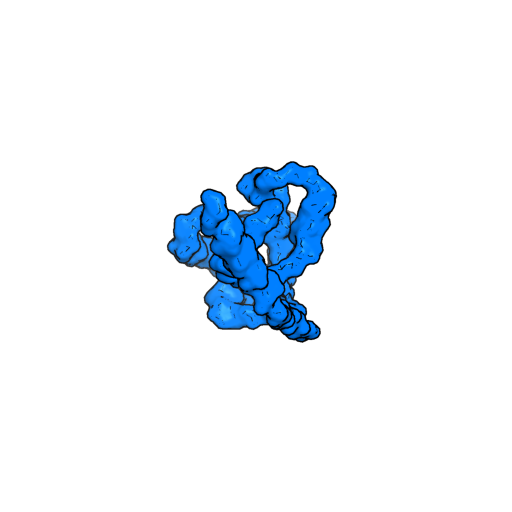ER A CA 1
ATOM 828 C C . SER A 1 105 ? 4.231 7.028 -11.144 1.00 82.75 105 SER A C 1
ATOM 830 O O . SER A 1 105 ? 4.594 6.316 -10.207 1.00 82.75 105 SER A O 1
ATOM 832 N N . TRP A 1 106 ? 4.126 8.357 -11.005 1.00 87.19 106 TRP A N 1
ATOM 833 C CA . TRP A 1 106 ? 4.448 9.052 -9.752 1.00 87.19 106 TRP A CA 1
ATOM 834 C C . TRP A 1 106 ? 3.599 8.554 -8.566 1.00 87.19 106 TRP A C 1
ATOM 836 O O . TRP A 1 106 ? 4.065 8.548 -7.426 1.00 87.19 106 TRP A O 1
ATOM 846 N N . PHE A 1 107 ? 2.376 8.070 -8.817 1.00 88.50 107 PHE A N 1
ATOM 847 C CA . PHE A 1 107 ? 1.491 7.560 -7.769 1.00 88.50 107 PHE A CA 1
ATOM 848 C C . PHE A 1 107 ? 2.049 6.304 -7.085 1.00 88.50 107 PHE A C 1
ATOM 850 O O . PHE A 1 107 ? 1.591 5.970 -5.995 1.00 88.50 107 PHE A O 1
ATOM 857 N N . LEU A 1 108 ? 3.059 5.645 -7.667 1.00 87.94 108 LEU A N 1
ATOM 858 C CA . LEU A 1 108 ? 3.747 4.479 -7.105 1.00 87.94 108 LEU A CA 1
ATOM 859 C C . LEU A 1 108 ? 4.526 4.806 -5.817 1.00 87.94 108 LEU A C 1
ATOM 861 O O . LEU A 1 108 ? 4.733 3.932 -4.971 1.00 87.94 108 LEU A O 1
ATOM 865 N N . TRP A 1 109 ? 4.894 6.073 -5.609 1.00 86.69 109 TRP A N 1
ATOM 866 C CA . TRP A 1 109 ? 5.550 6.522 -4.378 1.00 86.69 109 TRP A CA 1
ATOM 867 C C . TRP A 1 109 ? 4.636 6.429 -3.151 1.00 86.69 109 TRP A C 1
ATOM 869 O O . TRP A 1 109 ? 5.100 6.103 -2.056 1.00 86.69 109 TRP A O 1
ATOM 879 N N . VAL A 1 110 ? 3.329 6.648 -3.328 1.00 87.38 110 VAL A N 1
ATOM 880 C CA . VAL A 1 110 ? 2.332 6.575 -2.247 1.00 87.38 110 VAL A CA 1
ATOM 881 C C . VAL A 1 110 ? 2.290 5.181 -1.601 1.00 87.38 110 VAL A C 1
ATOM 883 O O . VAL A 1 110 ? 2.478 5.087 -0.382 1.00 87.38 110 VAL A O 1
ATOM 886 N N . PRO A 1 111 ? 2.083 4.078 -2.352 1.00 87.12 111 PRO A N 1
ATOM 887 C CA . PRO A 1 111 ? 2.163 2.748 -1.785 1.00 87.12 111 PRO A CA 1
ATOM 888 C C . PRO A 1 111 ? 3.582 2.419 -1.312 1.00 87.12 111 PRO A C 1
ATOM 890 O O . PRO A 1 111 ? 3.689 1.800 -0.264 1.00 87.12 111 PRO A O 1
ATOM 893 N N . ALA A 1 112 ? 4.655 2.857 -1.986 1.00 87.00 112 ALA A N 1
ATOM 894 C CA . ALA A 1 112 ? 6.030 2.507 -1.597 1.00 87.00 112 ALA A CA 1
ATOM 895 C C . ALA A 1 112 ? 6.408 3.019 -0.199 1.00 87.00 112 ALA A C 1
ATOM 897 O O . ALA A 1 112 ? 6.925 2.270 0.637 1.00 87.00 112 ALA A O 1
ATOM 898 N N . ILE A 1 113 ? 6.084 4.281 0.088 1.00 87.00 113 ILE A N 1
ATOM 899 C CA . ILE A 1 113 ? 6.281 4.877 1.415 1.00 87.00 113 ILE A CA 1
ATOM 900 C C . ILE A 1 113 ? 5.309 4.245 2.421 1.00 87.00 113 ILE A C 1
ATOM 902 O O . ILE A 1 113 ? 5.691 3.905 3.544 1.00 87.00 113 ILE A O 1
ATOM 906 N N . GLY A 1 114 ? 4.053 4.032 2.016 1.00 83.56 114 GLY A N 1
ATOM 907 C CA . GLY A 1 114 ? 3.029 3.431 2.868 1.00 83.56 114 GLY A CA 1
ATOM 908 C C . GLY A 1 114 ? 3.354 1.999 3.309 1.00 83.56 114 GLY A C 1
ATOM 909 O O . GLY A 1 114 ? 3.112 1.645 4.467 1.00 83.56 114 GLY A O 1
ATOM 910 N N . THR A 1 115 ? 3.917 1.171 2.425 1.00 86.38 115 THR A N 1
ATOM 911 C CA . THR A 1 115 ? 4.304 -0.207 2.750 1.00 86.38 115 THR A CA 1
ATOM 912 C C . THR A 1 115 ? 5.554 -0.255 3.621 1.00 86.38 115 THR A C 1
ATOM 914 O O . THR A 1 115 ? 5.596 -1.079 4.533 1.00 86.38 115 THR A O 1
ATOM 917 N N . LEU A 1 116 ? 6.512 0.665 3.443 1.00 82.94 116 LEU A N 1
ATOM 918 C CA . LEU A 1 116 ? 7.628 0.819 4.388 1.00 82.94 116 LEU A CA 1
ATOM 919 C C . LEU A 1 116 ? 7.134 1.161 5.789 1.00 82.94 116 LEU A C 1
ATOM 921 O O . LEU A 1 116 ? 7.519 0.497 6.750 1.00 82.94 116 LEU A O 1
ATOM 925 N N . GLY A 1 117 ? 6.240 2.148 5.909 1.00 80.81 117 GLY A N 1
ATOM 926 C CA . GLY A 1 117 ? 5.653 2.520 7.198 1.00 80.81 117 GLY A CA 1
ATOM 927 C C . GLY A 1 117 ? 4.956 1.337 7.876 1.00 80.81 117 GLY A C 1
ATOM 928 O O . GLY A 1 117 ? 5.072 1.140 9.087 1.00 80.81 117 GLY A O 1
ATOM 929 N N . ARG A 1 118 ? 4.307 0.480 7.081 1.00 81.19 118 ARG A N 1
ATOM 930 C CA . ARG A 1 118 ? 3.684 -0.747 7.573 1.00 81.19 118 ARG A CA 1
ATOM 931 C C . ARG A 1 118 ? 4.697 -1.800 8.025 1.00 81.19 118 ARG A C 1
ATOM 933 O O . ARG A 1 118 ? 4.464 -2.418 9.055 1.00 81.19 118 ARG A O 1
ATOM 940 N N . VAL A 1 119 ? 5.770 -2.041 7.276 1.00 81.19 119 VAL A N 1
ATOM 941 C CA . VAL A 1 119 ? 6.774 -3.061 7.634 1.00 81.19 119 VAL A CA 1
ATOM 942 C C . VAL A 1 119 ? 7.589 -2.634 8.858 1.00 81.19 119 VAL A C 1
ATOM 944 O O . VAL A 1 119 ? 7.875 -3.472 9.710 1.00 81.19 119 VAL A O 1
ATOM 947 N N . LEU A 1 120 ? 7.919 -1.343 8.965 1.00 78.69 120 LEU A N 1
ATOM 948 C CA . LEU A 1 120 ? 8.750 -0.804 10.043 1.00 78.69 120 LEU A CA 1
ATOM 949 C C . LEU A 1 120 ? 7.964 -0.550 11.333 1.00 78.69 120 LEU A C 1
ATOM 951 O O . LEU A 1 120 ? 8.433 -0.902 12.409 1.00 78.69 120 LEU A O 1
ATOM 955 N N . PHE A 1 121 ? 6.768 0.035 11.242 1.00 72.75 121 PHE A N 1
ATOM 956 C CA . PHE A 1 121 ? 6.020 0.504 12.417 1.00 72.75 121 PHE A CA 1
ATOM 957 C C . PHE A 1 121 ? 4.708 -0.248 12.651 1.00 72.75 121 PHE A C 1
ATOM 959 O O . PHE A 1 121 ? 3.942 0.116 13.544 1.00 72.75 121 PHE A O 1
ATOM 966 N N . SER A 1 122 ? 4.383 -1.244 11.816 1.00 67.75 122 SER A N 1
ATOM 967 C CA . SER A 1 122 ? 3.056 -1.882 11.800 1.00 67.75 122 SER A CA 1
ATOM 968 C C . SER A 1 122 ? 1.911 -0.859 11.670 1.00 67.75 122 SER A C 1
ATOM 970 O O . SER A 1 122 ? 0.762 -1.132 12.022 1.00 67.75 122 SER A O 1
ATOM 972 N N . TYR A 1 123 ? 2.212 0.332 11.135 1.00 70.06 123 TYR A N 1
ATOM 973 C CA . TYR A 1 123 ? 1.291 1.455 11.009 1.00 70.06 123 TYR A CA 1
ATOM 974 C C . TYR A 1 123 ? 0.861 1.614 9.553 1.00 70.06 123 TYR A C 1
ATOM 976 O O . TYR A 1 123 ? 1.683 1.725 8.649 1.00 70.06 123 TYR A O 1
ATOM 984 N N . CYS A 1 124 ? -0.448 1.634 9.307 1.00 76.75 124 CYS A N 1
ATOM 985 C CA . CYS A 1 124 ? -1.002 1.748 7.964 1.00 76.75 124 CYS A CA 1
ATOM 986 C C . CYS A 1 124 ? -1.857 3.014 7.855 1.00 76.75 124 CYS A C 1
ATOM 988 O O . CYS A 1 124 ? -2.958 3.069 8.402 1.00 76.75 124 CYS A O 1
ATOM 990 N N . ILE A 1 125 ? -1.375 4.017 7.114 1.00 73.88 125 ILE A N 1
ATOM 991 C CA . ILE A 1 125 ? -2.127 5.257 6.848 1.00 73.88 125 ILE A CA 1
ATOM 992 C C . ILE A 1 125 ? -3.458 4.937 6.157 1.00 73.88 125 ILE A C 1
ATOM 994 O O . ILE A 1 125 ? -4.495 5.463 6.549 1.00 73.88 125 ILE A O 1
ATOM 998 N N . MET A 1 126 ? -3.457 3.996 5.204 1.00 73.62 126 MET A N 1
ATOM 999 C CA . MET A 1 126 ? -4.672 3.544 4.515 1.00 73.62 126 MET A CA 1
ATOM 1000 C C . MET A 1 126 ? -5.715 2.991 5.494 1.00 73.62 126 MET A C 1
ATOM 1002 O O . MET A 1 126 ? -6.900 3.272 5.356 1.00 73.62 126 MET A O 1
ATOM 1006 N N . ALA A 1 127 ? -5.284 2.260 6.528 1.00 72.81 127 ALA A N 1
ATOM 1007 C CA . ALA A 1 127 ? -6.184 1.781 7.571 1.00 72.81 127 ALA A CA 1
ATOM 1008 C C . ALA A 1 127 ? -6.862 2.949 8.304 1.00 72.81 127 ALA A C 1
ATOM 1010 O O . ALA A 1 127 ? -8.060 2.891 8.561 1.00 72.81 127 ALA A O 1
ATOM 1011 N N . ARG A 1 128 ? -6.126 4.029 8.599 1.00 78.75 128 ARG A N 1
ATOM 1012 C CA . ARG A 1 128 ? -6.692 5.218 9.258 1.00 78.75 128 ARG A CA 1
ATOM 1013 C C . ARG A 1 128 ? -7.642 5.986 8.344 1.00 78.75 128 ARG A C 1
ATOM 1015 O O . ARG A 1 128 ? -8.707 6.386 8.799 1.00 78.75 128 ARG A O 1
ATOM 1022 N N . MET A 1 129 ? -7.310 6.113 7.060 1.00 74.50 129 MET A N 1
ATOM 1023 C CA . MET A 1 129 ? -8.195 6.730 6.063 1.00 74.50 129 MET A CA 1
ATOM 1024 C C . MET A 1 129 ? -9.503 5.948 5.904 1.00 74.50 129 MET A C 1
ATOM 1026 O O . MET A 1 129 ? -10.579 6.540 5.909 1.00 74.50 129 MET A O 1
ATOM 1030 N N . LEU A 1 130 ? -9.428 4.615 5.841 1.00 71.44 130 LEU A N 1
ATOM 1031 C CA . LEU A 1 130 ? -10.609 3.755 5.741 1.00 71.44 130 LEU A CA 1
ATOM 1032 C C . LEU A 1 130 ? -11.531 3.889 6.959 1.00 71.44 130 LEU A C 1
ATOM 1034 O O . LEU A 1 130 ? -12.743 3.863 6.784 1.00 71.44 130 LEU A O 1
ATOM 1038 N N . VAL A 1 131 ? -10.992 4.106 8.168 1.00 73.81 131 VAL A N 1
ATOM 1039 C CA . VAL A 1 131 ? -11.808 4.349 9.376 1.00 73.81 131 VAL A CA 1
ATOM 1040 C C . VAL A 1 131 ? -12.668 5.610 9.262 1.00 73.81 131 VAL A C 1
ATOM 1042 O O . VAL A 1 131 ? -13.758 5.647 9.830 1.00 73.81 131 VAL A O 1
ATOM 1045 N N . LEU A 1 132 ? -12.218 6.619 8.514 1.00 74.25 132 LEU A N 1
ATOM 1046 C CA . LEU A 1 132 ? -12.950 7.875 8.326 1.00 74.25 132 LEU A CA 1
ATOM 1047 C C . LEU A 1 132 ? -14.049 7.787 7.261 1.00 74.25 132 LEU A C 1
ATOM 1049 O O . LEU A 1 132 ? -14.918 8.661 7.214 1.00 74.25 132 LEU A O 1
ATOM 1053 N N . LEU A 1 133 ? -14.035 6.762 6.403 1.00 75.00 133 LEU A N 1
ATOM 1054 C CA . LEU A 1 133 ? -15.045 6.626 5.359 1.00 75.00 133 LEU A CA 1
ATOM 1055 C C . LEU A 1 133 ? -16.439 6.399 5.965 1.00 75.00 133 LEU A C 1
ATOM 1057 O O . LEU A 1 133 ? -16.572 5.682 6.961 1.00 75.00 133 LEU A O 1
ATOM 1061 N N . PRO A 1 134 ? -17.502 6.955 5.345 1.00 69.38 134 PRO A N 1
ATOM 1062 C CA . PRO A 1 134 ? -18.877 6.848 5.844 1.00 69.38 134 PRO A CA 1
ATOM 1063 C C . PRO A 1 134 ? -19.332 5.397 6.030 1.00 69.38 134 PRO A C 1
ATOM 1065 O O . PRO A 1 134 ? -20.129 5.116 6.913 1.00 69.38 134 PRO A O 1
ATOM 1068 N N . PHE A 1 135 ? -18.777 4.474 5.244 1.00 72.38 135 PHE A N 1
ATOM 1069 C CA . PHE A 1 135 ? -19.093 3.048 5.297 1.00 72.38 135 PHE A CA 1
ATOM 1070 C C . PHE A 1 135 ? -18.455 2.309 6.484 1.00 72.38 135 PHE A C 1
ATOM 1072 O O . PHE A 1 135 ? -18.899 1.215 6.820 1.00 72.38 135 PHE A O 1
ATOM 1079 N N . ASN A 1 136 ? -17.418 2.877 7.112 1.00 71.06 136 ASN A N 1
ATOM 1080 C CA . ASN A 1 136 ? -16.699 2.252 8.228 1.00 71.06 136 ASN A CA 1
ATOM 1081 C C . ASN A 1 136 ? -16.880 3.002 9.561 1.00 71.06 136 ASN A C 1
ATOM 1083 O O . ASN A 1 136 ? -16.549 2.461 10.617 1.00 71.06 136 ASN A O 1
ATOM 1087 N N . ARG A 1 137 ? -17.404 4.235 9.537 1.00 68.12 137 ARG A N 1
ATOM 1088 C CA . ARG A 1 137 ? -17.663 5.040 10.740 1.00 68.12 137 ARG A CA 1
ATOM 1089 C C . ARG A 1 137 ? -19.103 4.878 11.229 1.00 68.12 137 ARG A C 1
ATOM 1091 O O . ARG A 1 137 ? -20.042 4.926 10.445 1.00 68.12 137 ARG A O 1
ATOM 1098 N N . ARG A 1 138 ? -19.268 4.738 12.547 1.00 73.31 138 ARG A N 1
ATOM 1099 C CA . ARG A 1 138 ? -20.576 4.779 13.236 1.00 73.31 138 ARG A CA 1
ATOM 1100 C C . ARG A 1 138 ? -20.844 6.118 13.928 1.00 73.31 138 ARG A C 1
ATOM 1102 O O . ARG A 1 138 ? -21.960 6.372 14.356 1.00 73.31 138 ARG A O 1
ATOM 1109 N N . GLU A 1 139 ? -19.824 6.969 14.006 1.00 73.44 139 GLU A N 1
ATOM 1110 C CA . GLU A 1 139 ? -19.871 8.294 14.618 1.00 73.44 139 GLU A CA 1
ATOM 1111 C C . GLU A 1 139 ? -19.807 9.397 13.539 1.00 73.44 139 GLU A C 1
ATOM 1113 O O . GLU A 1 139 ? -19.250 9.192 12.444 1.00 73.44 139 GLU A O 1
ATOM 1118 N N . PRO A 1 140 ? -20.390 10.581 13.804 1.00 79.81 140 PRO A N 1
ATOM 1119 C CA . PRO A 1 140 ? -20.258 11.738 12.928 1.00 79.81 140 PRO A CA 1
ATOM 1120 C C . PRO A 1 140 ? -18.786 12.150 12.778 1.00 79.81 140 PRO A C 1
ATOM 1122 O O . PRO A 1 140 ? -17.995 12.060 13.716 1.00 79.81 140 PRO A O 1
ATOM 1125 N N . LEU A 1 141 ? -18.413 12.604 11.578 1.00 80.25 141 LEU A N 1
ATOM 1126 C CA . LEU A 1 141 ? -17.057 13.063 11.299 1.00 80.25 141 LEU A CA 1
ATOM 1127 C C . LEU A 1 141 ? -16.804 14.334 12.115 1.00 80.25 141 LEU A C 1
ATOM 1129 O O . LEU A 1 141 ? -17.399 15.375 11.851 1.00 80.25 141 LEU A O 1
ATOM 1133 N N . SER A 1 142 ? -15.927 14.234 13.107 1.00 83.12 142 SER A N 1
ATOM 1134 C CA . SER A 1 142 ? -15.516 15.351 13.953 1.00 83.12 142 SER A CA 1
ATOM 1135 C C . SER A 1 142 ? -13.992 15.443 13.987 1.00 83.12 142 SER A C 1
ATOM 1137 O O . SER A 1 142 ? -13.292 14.434 13.890 1.00 83.12 142 SER A O 1
ATOM 1139 N N . MET A 1 143 ? -13.453 16.654 14.130 1.00 83.50 143 MET A N 1
ATOM 1140 C CA . MET A 1 143 ? -12.007 16.864 14.282 1.00 83.50 143 MET A CA 1
ATOM 1141 C C . MET A 1 143 ? -11.368 16.049 15.423 1.00 83.50 143 MET A C 1
ATOM 1143 O O . MET A 1 143 ? -10.324 15.438 15.178 1.00 83.50 143 MET A O 1
ATOM 1147 N N . PRO A 1 144 ? -11.974 15.932 16.624 1.00 81.00 144 PRO A N 1
ATOM 1148 C CA . PRO A 1 144 ? -11.435 15.051 17.660 1.00 81.00 144 PRO A CA 1
ATOM 1149 C C . PRO A 1 144 ? -11.435 13.571 17.243 1.00 81.00 144 PRO A C 1
ATOM 1151 O O . PRO A 1 144 ? -10.506 12.841 17.590 1.00 81.00 144 PRO A O 1
ATOM 1154 N N . PHE A 1 145 ? -12.410 13.121 16.442 1.00 79.06 145 PHE A N 1
ATOM 1155 C CA . PHE A 1 145 ? -12.417 11.761 15.892 1.00 79.06 145 PHE A CA 1
ATOM 1156 C C . PHE A 1 145 ? -11.286 11.540 14.879 1.00 79.06 145 PHE A C 1
ATOM 1158 O O . PHE A 1 145 ? -10.622 10.506 14.929 1.00 79.06 145 PHE A O 1
ATOM 1165 N N . VAL A 1 146 ? -11.003 12.518 14.011 1.00 79.94 146 VAL A N 1
ATOM 1166 C CA . VAL A 1 146 ? -9.872 12.460 13.066 1.00 79.94 146 VAL A CA 1
ATOM 1167 C C . VAL A 1 146 ? -8.545 12.379 13.819 1.00 79.94 146 VAL A C 1
ATOM 1169 O O . VAL A 1 146 ? -7.737 11.492 13.546 1.00 79.94 146 VAL A O 1
ATOM 1172 N N . GLN A 1 147 ? -8.335 13.237 14.820 1.00 79.81 147 GLN A N 1
ATOM 1173 C CA . GLN A 1 147 ? -7.130 13.186 15.651 1.00 79.81 147 GLN A CA 1
ATOM 1174 C C . GLN A 1 147 ? -7.001 11.828 16.347 1.00 79.81 147 GLN A C 1
ATOM 1176 O O . GLN A 1 147 ? -5.960 11.179 16.257 1.00 79.81 147 GLN A O 1
ATOM 1181 N N . LYS A 1 148 ? -8.077 11.322 16.951 1.00 79.19 148 LYS A N 1
ATOM 1182 C CA . LYS A 1 148 ? -8.081 9.988 17.559 1.00 79.19 148 LYS A CA 1
ATOM 1183 C C . LYS A 1 148 ? -7.753 8.899 16.532 1.00 79.19 148 LYS A C 1
ATOM 1185 O O . LYS A 1 148 ? -6.974 7.995 16.840 1.00 79.19 148 LYS A O 1
ATOM 1190 N N . ALA A 1 149 ? -8.277 8.993 15.310 1.00 79.00 149 ALA A N 1
ATOM 1191 C CA . ALA A 1 149 ? -8.015 8.035 14.243 1.00 79.00 149 ALA A CA 1
ATOM 1192 C C . ALA A 1 149 ? -6.535 8.009 13.833 1.00 79.00 149 ALA A C 1
ATOM 1194 O O . ALA A 1 149 ? -6.009 6.920 13.630 1.00 79.00 149 ALA A O 1
ATOM 1195 N N . PHE A 1 150 ? -5.829 9.140 13.775 1.00 80.31 150 PHE A N 1
ATOM 1196 C CA . PHE A 1 150 ? -4.401 9.157 13.419 1.00 80.31 150 PHE A CA 1
ATOM 1197 C C . PHE A 1 150 ? -3.462 8.908 14.605 1.00 80.31 150 PHE A C 1
ATOM 1199 O O . PHE A 1 150 ? -2.501 8.149 14.459 1.00 80.31 150 PHE A O 1
ATOM 1206 N N . PHE A 1 151 ? -3.753 9.478 15.776 1.00 79.81 151 PHE A N 1
ATOM 1207 C CA . PHE A 1 151 ? -2.854 9.468 16.936 1.00 79.81 151 PHE A CA 1
ATOM 1208 C C . PHE A 1 151 ? -3.051 8.275 17.885 1.00 79.81 151 PHE A C 1
ATOM 1210 O O . PHE A 1 151 ? -2.217 8.051 18.758 1.00 79.81 151 PHE A O 1
ATOM 1217 N N . THR A 1 152 ? -4.104 7.461 17.727 1.00 70.81 152 THR A N 1
ATOM 1218 C CA . THR A 1 152 ? -4.241 6.233 18.535 1.00 70.81 152 THR A CA 1
ATOM 1219 C C . THR A 1 152 ? -3.156 5.223 18.139 1.00 70.81 152 THR A C 1
ATOM 1221 O O . THR A 1 152 ? -3.120 4.843 16.966 1.00 70.81 152 THR A O 1
ATOM 1224 N N . PRO A 1 153 ? -2.322 4.718 19.065 1.00 64.88 153 PRO A N 1
ATOM 1225 C CA . PRO A 1 153 ? -1.277 3.744 18.750 1.00 64.88 153 PRO A CA 1
ATOM 1226 C C . PRO A 1 153 ? -1.863 2.401 18.274 1.00 64.88 153 PRO A C 1
ATOM 1228 O O . PRO A 1 153 ? -3.005 2.070 18.612 1.00 64.88 153 PRO A O 1
ATOM 1231 N N . PRO A 1 154 ? -1.116 1.611 17.479 1.00 59.19 154 PRO A N 1
ATOM 1232 C CA . PRO A 1 154 ? -1.534 0.262 17.109 1.00 59.19 154 PRO A CA 1
ATOM 1233 C C . PRO A 1 154 ? -1.654 -0.608 18.372 1.00 59.19 154 PRO A C 1
ATOM 1235 O O . PRO A 1 154 ? -0.662 -0.898 19.035 1.00 59.19 154 PRO A O 1
ATOM 1238 N N . ARG A 1 155 ? -2.881 -1.000 18.738 1.00 59.41 155 ARG A N 1
ATOM 1239 C CA . ARG A 1 155 ? -3.137 -1.921 19.857 1.00 59.41 155 ARG A CA 1
ATOM 1240 C C . ARG A 1 155 ? -3.130 -3.360 19.348 1.00 59.41 155 ARG A C 1
ATOM 1242 O O . ARG A 1 155 ? -3.718 -3.640 18.304 1.00 59.41 155 ARG A O 1
ATOM 1249 N N . LYS A 1 156 ? -2.511 -4.274 20.104 1.00 50.34 156 LYS A N 1
ATOM 1250 C CA . LYS A 1 156 ? -2.726 -5.716 19.916 1.00 50.34 156 LYS A CA 1
ATOM 1251 C C . LYS A 1 156 ? -4.225 -5.994 20.015 1.00 50.34 156 LYS A C 1
ATOM 1253 O O . LYS A 1 156 ? -4.904 -5.368 20.828 1.00 50.34 156 LYS A O 1
ATOM 1258 N N . ALA A 1 157 ? -4.728 -6.917 19.199 1.00 43.72 157 ALA A N 1
ATOM 1259 C CA . ALA A 1 157 ? -6.084 -7.417 19.358 1.00 43.72 157 ALA A CA 1
ATOM 1260 C C . ALA A 1 157 ? -6.204 -8.020 20.764 1.00 43.72 157 ALA A C 1
ATOM 1262 O O . ALA A 1 157 ? -5.676 -9.099 21.028 1.00 43.72 157 ALA A O 1
ATOM 1263 N N . THR A 1 158 ? -6.840 -7.304 21.687 1.00 40.19 158 THR A N 1
ATOM 1264 C CA . THR A 1 158 ? -7.261 -7.893 22.951 1.00 40.19 158 THR A CA 1
ATOM 1265 C C . THR A 1 158 ? -8.317 -8.943 22.612 1.00 40.19 158 THR A C 1
ATOM 1267 O O . THR A 1 158 ? -9.224 -8.644 21.825 1.00 40.19 158 THR A O 1
ATOM 1270 N N . PRO A 1 159 ? -8.217 -10.176 23.139 1.00 42.38 159 PRO A N 1
ATOM 1271 C CA . PRO A 1 159 ? -9.291 -11.149 23.012 1.00 42.38 159 PRO A CA 1
ATOM 1272 C C . PRO A 1 159 ? -10.609 -10.489 23.428 1.00 42.38 159 PRO A C 1
ATOM 1274 O O . PRO A 1 159 ? -10.676 -9.863 24.481 1.00 42.38 159 PRO A O 1
ATOM 1277 N N . ILE A 1 160 ? -11.652 -10.608 22.600 1.00 46.88 160 ILE A N 1
ATOM 1278 C CA . ILE A 1 160 ? -12.949 -9.916 22.774 1.00 46.88 160 ILE A CA 1
ATOM 1279 C C . ILE A 1 160 ? -13.559 -10.183 24.164 1.00 46.88 160 ILE A C 1
ATOM 1281 O O . ILE A 1 160 ? -14.327 -9.380 24.679 1.00 46.88 160 ILE A O 1
ATOM 1285 N N . HIS A 1 161 ? -13.153 -11.275 24.810 1.00 53.53 161 HIS A N 1
ATOM 1286 C CA . HIS A 1 161 ? -13.567 -11.634 26.158 1.00 53.53 161 HIS A CA 1
ATOM 1287 C C . HIS A 1 161 ? -13.066 -10.685 27.269 1.00 53.53 161 HIS A C 1
ATOM 1289 O O . HIS A 1 161 ? -13.626 -10.707 28.358 1.00 53.53 161 HIS A O 1
ATOM 1295 N N . SER A 1 162 ? -12.046 -9.849 27.032 1.00 43.28 162 SER A N 1
ATOM 1296 C CA . SER A 1 162 ? -11.438 -9.001 28.074 1.00 43.28 162 SER A CA 1
ATOM 1297 C C . SER A 1 162 ? -11.802 -7.514 27.991 1.00 43.28 162 SER A C 1
ATOM 1299 O O . SER A 1 162 ? -11.159 -6.703 28.656 1.00 43.28 162 SER A O 1
ATOM 1301 N N . ILE A 1 163 ? -12.763 -7.121 27.150 1.00 51.09 163 ILE A N 1
ATOM 1302 C CA . ILE A 1 163 ? -13.231 -5.730 27.086 1.00 51.09 163 ILE A CA 1
ATOM 1303 C C . ILE A 1 163 ? -14.484 -5.623 27.963 1.00 51.09 163 ILE A C 1
ATOM 1305 O O . ILE A 1 163 ? -15.536 -6.109 27.542 1.00 51.09 163 ILE A O 1
ATOM 1309 N N . PRO A 1 164 ? -14.429 -4.995 29.153 1.00 39.72 164 PRO A N 1
ATOM 1310 C CA . PRO A 1 164 ? -15.652 -4.569 29.808 1.00 39.72 164 PRO A CA 1
ATOM 1311 C C . PRO A 1 164 ? -16.282 -3.498 28.915 1.00 39.72 164 PRO A C 1
ATOM 1313 O O . PRO A 1 164 ? -15.701 -2.438 28.681 1.00 39.72 164 PRO A O 1
ATOM 1316 N N . LEU A 1 165 ? -17.452 -3.810 28.361 1.00 47.22 165 LEU A N 1
ATOM 1317 C CA . LEU A 1 165 ? -18.325 -2.845 27.703 1.00 47.22 165 LEU A CA 1
ATOM 1318 C C . LEU A 1 165 ? -18.883 -1.899 28.775 1.00 47.22 165 LEU A C 1
ATOM 1320 O O . LEU A 1 165 ? -20.035 -2.020 29.177 1.00 47.22 165 LEU A O 1
ATOM 1324 N N . ALA A 1 166 ? -18.051 -0.984 29.263 1.00 32.69 166 ALA A N 1
ATOM 1325 C CA . ALA A 1 166 ? -18.537 0.239 29.874 1.00 32.69 166 ALA A CA 1
ATOM 1326 C C . ALA A 1 166 ? -18.774 1.228 28.726 1.00 32.69 166 ALA A C 1
ATOM 1328 O O . ALA A 1 166 ? -17.825 1.780 28.161 1.00 32.69 166 ALA A O 1
ATOM 1329 N N . MET A 1 167 ? -20.043 1.302 28.313 1.00 40.25 167 MET A N 1
ATOM 1330 C CA . MET A 1 167 ? -20.603 2.414 27.540 1.00 40.25 167 MET A CA 1
ATOM 1331 C C . MET A 1 167 ? -20.522 3.708 28.342 1.00 40.25 167 MET A C 1
ATOM 1333 O O . MET A 1 167 ? -20.655 3.628 29.583 1.00 40.25 167 MET A O 1
#

Radius of gyration: 22.05 Å; chains: 1; bounding box: 51×34×70 Å